Protein AF-A0A2T1E7F2-F1 (afdb_monomer_lite)

Structure (mmCIF, N/CA/C/O backbone):
data_AF-A0A2T1E7F2-F1
#
_entry.id   AF-A0A2T1E7F2-F1
#
loop_
_atom_site.group_PDB
_atom_site.id
_atom_site.type_symbol
_atom_site.label_atom_id
_atom_site.label_alt_id
_atom_site.label_comp_id
_atom_site.label_asym_id
_atom_site.label_entity_id
_atom_site.label_seq_id
_atom_site.pdbx_PDB_ins_code
_atom_site.Cartn_x
_atom_site.Cartn_y
_atom_site.Cartn_z
_atom_site.occupancy
_atom_site.B_iso_or_equiv
_atom_site.auth_seq_id
_atom_site.auth_comp_id
_atom_site.auth_asym_id
_atom_site.auth_atom_id
_atom_site.pdbx_PDB_model_num
ATOM 1 N N . MET A 1 1 ? 5.630 -12.533 16.953 1.00 37.56 1 MET A N 1
ATOM 2 C CA . MET A 1 1 ? 6.102 -12.762 15.571 1.00 37.56 1 MET A CA 1
ATOM 3 C C . MET A 1 1 ? 5.577 -11.613 14.720 1.00 37.56 1 MET A C 1
ATOM 5 O O . MET A 1 1 ? 4.365 -11.463 14.656 1.00 37.56 1 MET A O 1
ATOM 9 N N . LYS A 1 2 ? 6.424 -10.723 14.181 1.00 47.25 2 LYS A N 1
ATOM 10 C CA . LYS A 1 2 ? 5.934 -9.679 13.261 1.00 47.25 2 LYS A CA 1
ATOM 11 C C . LYS A 1 2 ? 5.565 -10.389 11.963 1.00 47.25 2 LYS A C 1
ATOM 13 O O . LYS A 1 2 ? 6.459 -10.812 11.239 1.00 47.25 2 LYS A O 1
ATOM 18 N N . SER A 1 3 ? 4.276 -10.591 11.718 1.00 55.56 3 SER A N 1
ATOM 19 C CA . SER A 1 3 ? 3.792 -11.111 10.444 1.00 55.56 3 SER A CA 1
ATOM 20 C C . SER A 1 3 ? 4.105 -10.068 9.374 1.00 55.56 3 SER A C 1
ATOM 22 O O . SER A 1 3 ? 3.401 -9.065 9.259 1.00 55.56 3 SER A O 1
ATOM 24 N N . HIS A 1 4 ? 5.205 -10.253 8.647 1.00 73.44 4 HIS A N 1
ATOM 25 C CA . HIS A 1 4 ? 5.408 -9.525 7.406 1.00 73.44 4 HIS A CA 1
ATOM 26 C C . HIS A 1 4 ? 4.428 -10.135 6.398 1.00 73.44 4 HIS A C 1
ATOM 28 O O . HIS A 1 4 ? 4.500 -11.337 6.159 1.00 73.44 4 HIS A O 1
ATOM 34 N N . PRO A 1 5 ? 3.470 -9.365 5.863 1.00 88.00 5 PRO A N 1
ATOM 35 C CA . PRO A 1 5 ? 2.426 -9.926 5.009 1.00 88.00 5 PRO A CA 1
ATOM 36 C C . PRO A 1 5 ? 2.966 -10.406 3.659 1.00 88.00 5 PRO A C 1
ATOM 38 O O . PRO A 1 5 ? 2.308 -11.207 3.011 1.00 88.00 5 PRO A O 1
ATOM 41 N N . PHE A 1 6 ? 4.156 -9.950 3.260 1.00 92.94 6 PHE A N 1
ATOM 42 C CA . PHE A 1 6 ? 4.855 -10.384 2.053 1.00 92.94 6 PHE A CA 1
ATOM 43 C C . PHE A 1 6 ? 5.882 -11.465 2.377 1.00 92.94 6 PHE A C 1
ATOM 45 O O . PHE A 1 6 ? 6.598 -11.359 3.374 1.00 92.94 6 PHE A O 1
ATOM 52 N N . GLU A 1 7 ? 5.993 -12.453 1.491 1.00 90.38 7 GLU A N 1
ATOM 53 C CA . GLU A 1 7 ? 7.031 -13.485 1.563 1.00 90.38 7 GLU A CA 1
ATOM 54 C C . GLU A 1 7 ? 8.430 -12.923 1.274 1.00 90.38 7 GLU A C 1
ATOM 56 O O . GLU A 1 7 ? 9.404 -13.337 1.898 1.00 90.38 7 GLU A O 1
ATOM 61 N N . ASP A 1 8 ? 8.536 -11.970 0.339 1.00 93.62 8 ASP A N 1
ATOM 62 C CA . ASP A 1 8 ? 9.779 -11.269 0.024 1.00 93.62 8 ASP A CA 1
ATOM 63 C C . ASP A 1 8 ? 9.720 -9.829 0.554 1.00 93.62 8 ASP A C 1
ATOM 65 O O . ASP A 1 8 ? 8.812 -9.053 0.249 1.00 93.62 8 ASP A O 1
ATOM 69 N N . PHE A 1 9 ? 10.719 -9.431 1.343 1.00 92.75 9 PHE A N 1
ATOM 70 C CA . PHE A 1 9 ? 10.789 -8.078 1.900 1.00 92.75 9 PHE A CA 1
ATOM 71 C C . PHE A 1 9 ? 10.885 -6.992 0.813 1.00 92.75 9 PHE A C 1
ATOM 73 O O . PHE A 1 9 ? 10.484 -5.845 1.044 1.00 92.75 9 PHE A O 1
ATOM 80 N N . ARG A 1 10 ? 11.411 -7.338 -0.372 1.00 94.94 10 ARG A N 1
ATOM 81 C CA . ARG A 1 10 ? 11.527 -6.433 -1.522 1.00 94.94 10 ARG A CA 1
ATOM 82 C C . ARG A 1 10 ? 10.159 -6.029 -2.060 1.00 94.94 10 ARG A C 1
ATOM 84 O O . ARG A 1 10 ? 10.023 -4.891 -2.504 1.00 94.94 10 ARG A O 1
ATOM 91 N N . ASP A 1 11 ? 9.147 -6.888 -1.941 1.00 95.50 11 ASP A N 1
ATOM 92 C CA . ASP A 1 11 ? 7.772 -6.562 -2.336 1.00 95.50 11 ASP A CA 1
ATOM 93 C C . ASP A 1 11 ? 7.200 -5.454 -1.444 1.00 95.50 11 ASP A C 1
ATOM 95 O O . ASP A 1 11 ? 6.608 -4.495 -1.936 1.00 95.50 11 ASP A O 1
ATOM 99 N N . GLY A 1 12 ? 7.481 -5.497 -0.138 1.00 95.25 12 GLY A N 1
ATOM 100 C CA . GLY A 1 12 ? 7.103 -4.424 0.786 1.00 95.25 12 GLY A CA 1
ATOM 101 C C . GLY A 1 12 ? 7.802 -3.091 0.484 1.00 95.25 12 GLY A C 1
ATOM 102 O O . GLY A 1 12 ? 7.181 -2.029 0.562 1.00 95.25 12 GLY A O 1
ATOM 103 N N . GLN A 1 13 ? 9.083 -3.125 0.101 1.00 96.19 13 GLN A N 1
ATOM 104 C CA . GLN A 1 13 ? 9.808 -1.919 -0.321 1.00 96.19 13 GLN A CA 1
ATOM 105 C C . GLN A 1 13 ? 9.250 -1.354 -1.628 1.00 96.19 13 GLN A C 1
ATOM 107 O O . GLN A 1 13 ? 9.046 -0.143 -1.748 1.00 96.19 13 GLN A O 1
ATOM 112 N N . ARG A 1 14 ? 8.961 -2.231 -2.595 1.00 97.31 14 ARG A N 1
ATOM 113 C CA . ARG A 1 14 ? 8.361 -1.840 -3.867 1.00 97.31 14 ARG A CA 1
ATOM 114 C C . ARG A 1 14 ? 6.975 -1.238 -3.658 1.00 97.31 14 ARG A C 1
ATOM 116 O O . ARG A 1 14 ? 6.739 -0.162 -4.196 1.00 97.31 14 ARG A O 1
ATOM 123 N N . LEU A 1 15 ? 6.121 -1.836 -2.822 1.00 97.44 15 LEU A N 1
ATOM 124 C CA . LEU A 1 15 ? 4.812 -1.278 -2.473 1.00 97.44 15 LEU A CA 1
ATOM 125 C C . LEU A 1 15 ? 4.934 0.157 -1.953 1.00 97.44 15 LEU A C 1
ATOM 127 O O . LEU A 1 15 ? 4.245 1.047 -2.444 1.00 97.44 15 LEU A O 1
ATOM 131 N N . ARG A 1 16 ? 5.826 0.400 -0.982 1.00 96.88 16 ARG A N 1
ATOM 132 C CA . ARG A 1 16 ? 6.026 1.742 -0.411 1.00 96.88 16 ARG A CA 1
ATOM 133 C C . ARG A 1 16 ? 6.450 2.754 -1.471 1.00 96.88 16 ARG A C 1
ATOM 135 O O . ARG A 1 16 ? 5.922 3.861 -1.481 1.00 96.88 16 ARG A O 1
ATOM 142 N N . LYS A 1 17 ? 7.369 2.372 -2.363 1.00 97.81 17 LYS A N 1
ATOM 143 C CA . LYS A 1 17 ? 7.821 3.241 -3.456 1.00 97.81 17 LYS A CA 1
ATOM 144 C C . LYS A 1 17 ? 6.699 3.529 -4.454 1.00 97.81 17 LYS A C 1
ATOM 146 O O . LYS A 1 17 ? 6.494 4.683 -4.805 1.00 97.81 17 LYS A O 1
ATOM 151 N N . THR A 1 18 ? 5.951 2.504 -4.863 1.00 97.44 18 THR A N 1
ATOM 152 C CA . THR A 1 18 ? 4.799 2.651 -5.763 1.00 97.44 18 THR A CA 1
ATOM 153 C C . THR A 1 18 ? 3.745 3.581 -5.161 1.00 97.44 18 THR A C 1
ATOM 155 O O . THR A 1 18 ? 3.299 4.502 -5.835 1.00 97.44 18 THR A O 1
ATOM 158 N N . VAL A 1 19 ? 3.380 3.396 -3.886 1.00 97.00 19 VAL A N 1
ATOM 159 C CA . VAL A 1 19 ? 2.399 4.260 -3.206 1.00 97.00 19 VAL A CA 1
ATOM 160 C C . VAL A 1 19 ? 2.898 5.699 -3.093 1.00 97.00 19 VAL A C 1
ATOM 162 O O . VAL A 1 19 ? 2.113 6.607 -3.331 1.00 97.00 19 VAL A O 1
ATOM 165 N N . ALA A 1 20 ? 4.177 5.920 -2.771 1.00 97.69 20 ALA A N 1
ATOM 166 C CA . ALA A 1 20 ? 4.742 7.269 -2.698 1.00 97.69 20 ALA A CA 1
ATOM 167 C C . ALA A 1 20 ? 4.654 7.997 -4.050 1.00 97.69 20 ALA A C 1
ATOM 169 O O . ALA A 1 20 ? 4.090 9.084 -4.109 1.00 97.69 20 ALA A O 1
ATOM 170 N N . ILE A 1 21 ? 5.100 7.352 -5.136 1.00 97.88 21 ILE A N 1
ATOM 171 C CA . ILE A 1 21 ? 5.044 7.914 -6.497 1.00 97.88 21 ILE A CA 1
ATOM 172 C C . ILE A 1 21 ? 3.603 8.275 -6.885 1.00 97.88 21 ILE A C 1
ATOM 174 O O . ILE A 1 21 ? 3.339 9.372 -7.364 1.00 97.88 21 ILE A O 1
ATOM 178 N N . LEU A 1 22 ? 2.648 7.365 -6.672 1.00 97.44 22 LEU A N 1
ATOM 179 C CA . LEU A 1 22 ? 1.256 7.601 -7.068 1.00 97.44 22 LEU A CA 1
ATOM 180 C C . LEU A 1 22 ? 0.547 8.630 -6.172 1.00 97.44 22 LEU A C 1
ATOM 182 O O . LEU A 1 22 ? -0.363 9.311 -6.635 1.00 97.44 22 LEU A O 1
ATOM 186 N N . ALA A 1 23 ? 0.952 8.757 -4.906 1.00 97.62 23 ALA A N 1
ATOM 187 C CA . ALA A 1 23 ? 0.413 9.763 -3.993 1.00 97.62 23 ALA A CA 1
ATOM 188 C C . ALA A 1 23 ? 0.936 11.178 -4.292 1.00 97.62 23 ALA A C 1
ATOM 190 O O . ALA A 1 23 ? 0.208 12.142 -4.070 1.00 97.62 23 ALA A O 1
ATOM 191 N N . GLU A 1 24 ? 2.167 11.306 -4.797 1.00 98.00 24 GLU A N 1
ATOM 192 C CA . GLU A 1 24 ? 2.739 12.582 -5.258 1.00 98.00 24 GLU A CA 1
ATOM 193 C C . GLU A 1 24 ? 2.076 13.084 -6.555 1.00 98.00 24 GLU A C 1
ATOM 195 O O . GLU A 1 24 ? 2.006 14.291 -6.779 1.00 98.00 24 GLU A O 1
ATOM 200 N N . HIS A 1 25 ? 1.526 12.170 -7.364 1.00 97.06 25 HIS A N 1
ATOM 201 C CA . HIS A 1 25 ? 0.917 12.443 -8.672 1.00 97.06 25 HIS A CA 1
ATOM 202 C C . HIS A 1 25 ? -0.541 11.940 -8.766 1.00 97.06 25 HIS A C 1
ATOM 204 O O . HIS A 1 25 ? -0.856 11.064 -9.583 1.00 97.06 25 HIS A O 1
ATOM 210 N N . PRO A 1 26 ? -1.466 12.447 -7.929 1.00 97.06 26 PRO A N 1
ATOM 211 C CA . PRO A 1 26 ? -2.833 11.942 -7.881 1.00 97.06 26 PRO A CA 1
ATOM 212 C C . PRO A 1 26 ? -3.574 12.177 -9.205 1.00 97.06 26 PRO A C 1
ATOM 214 O O . PRO A 1 26 ? -3.585 13.278 -9.748 1.00 97.06 26 PRO A O 1
ATOM 217 N N . GLY A 1 27 ? -4.238 11.136 -9.714 1.00 96.00 27 GLY A N 1
ATOM 218 C CA . GLY A 1 27 ? -5.023 11.192 -10.955 1.00 96.00 27 GLY A CA 1
ATOM 219 C C . GLY A 1 27 ? -4.204 11.054 -12.244 1.00 96.00 27 GLY A C 1
ATOM 220 O O . GLY A 1 27 ? -4.786 10.865 -13.314 1.00 96.00 27 GLY A O 1
ATOM 221 N N . GLU A 1 28 ? -2.873 11.085 -12.163 1.00 97.44 28 GLU A N 1
ATOM 222 C CA . GLU A 1 28 ? -2.013 10.790 -13.304 1.00 97.44 28 GLU A CA 1
ATOM 223 C C . GLU A 1 28 ? -1.970 9.288 -13.610 1.00 97.44 28 GLU A C 1
ATOM 225 O O . GLU A 1 28 ? -2.116 8.424 -12.740 1.00 97.44 28 GLU A O 1
ATOM 230 N N . ARG A 1 29 ? -1.721 8.950 -14.878 1.00 96.62 29 ARG A N 1
ATOM 231 C CA . ARG A 1 29 ? -1.455 7.561 -15.269 1.00 96.62 29 ARG A CA 1
ATOM 232 C C . ARG A 1 29 ? -0.029 7.183 -14.875 1.00 96.62 29 ARG A C 1
ATOM 234 O O . ARG A 1 29 ? 0.874 8.010 -14.925 1.00 96.62 29 ARG A O 1
ATOM 241 N N . VAL A 1 30 ? 0.217 5.899 -14.621 1.00 96.38 30 VAL A N 1
ATOM 242 C CA . VAL A 1 30 ? 1.546 5.381 -14.225 1.00 96.38 30 VAL A CA 1
ATOM 243 C C . VAL A 1 30 ? 2.694 5.833 -15.135 1.00 96.38 30 VAL A C 1
ATOM 245 O O . VAL A 1 30 ? 3.723 6.248 -14.604 1.00 96.38 30 VAL A O 1
ATOM 248 N N . PRO A 1 31 ? 2.568 5.835 -16.480 1.00 95.88 31 PRO A N 1
ATOM 249 C CA . PRO A 1 31 ? 3.645 6.331 -17.335 1.00 95.88 31 PRO A CA 1
ATOM 250 C C . PRO A 1 31 ? 3.984 7.812 -17.120 1.00 95.88 31 PRO A C 1
ATOM 252 O O . PRO A 1 31 ? 5.125 8.187 -17.359 1.00 95.88 31 PRO A O 1
ATOM 255 N N . GLN A 1 32 ? 3.021 8.628 -16.684 1.00 96.88 32 GLN A N 1
ATOM 256 C CA . GLN A 1 32 ? 3.209 10.053 -16.392 1.00 96.88 32 GLN A CA 1
ATOM 257 C C . GLN A 1 32 ? 3.838 10.229 -15.002 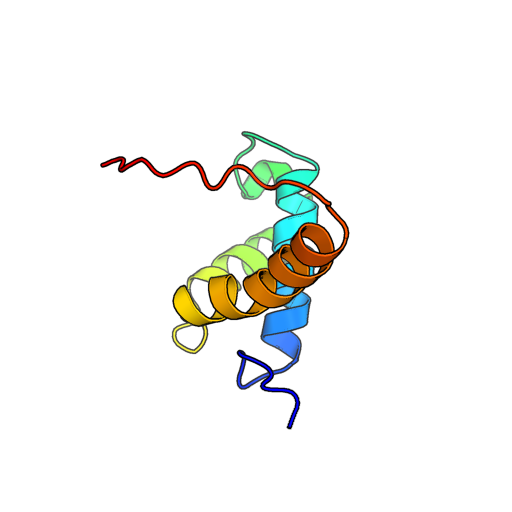1.00 96.88 32 GLN A C 1
ATOM 259 O O . GLN A 1 32 ? 4.919 10.802 -14.900 1.00 96.88 32 GLN A O 1
ATOM 264 N N . ALA A 1 33 ? 3.261 9.589 -13.979 1.00 97.44 33 ALA A N 1
ATOM 265 C CA . ALA A 1 33 ? 3.727 9.683 -12.593 1.00 97.44 33 ALA A CA 1
ATOM 266 C C . ALA A 1 33 ? 5.133 9.092 -12.360 1.00 97.44 33 ALA A C 1
ATOM 268 O O . ALA A 1 33 ? 5.879 9.534 -11.496 1.00 97.44 33 ALA A O 1
ATOM 269 N N . SER A 1 34 ? 5.512 8.050 -13.108 1.00 96.31 34 SER A N 1
ATOM 270 C CA . SER A 1 34 ? 6.731 7.271 -12.829 1.00 96.31 34 SER A CA 1
ATOM 271 C C . SER A 1 34 ? 8.060 7.997 -13.083 1.00 96.31 34 SER A C 1
ATOM 273 O O . SER A 1 34 ? 9.098 7.530 -12.610 1.00 96.31 34 SER A O 1
ATOM 275 N N . GLY A 1 35 ? 8.070 9.074 -13.877 1.00 93.12 35 GLY A N 1
ATOM 276 C CA . GLY A 1 35 ? 9.266 9.871 -14.193 1.00 93.12 35 GLY A CA 1
ATOM 277 C C . GLY A 1 35 ? 10.379 9.158 -14.985 1.00 93.12 35 GLY A C 1
ATOM 278 O O . GLY A 1 35 ? 11.299 9.808 -15.475 1.00 93.12 35 GLY A O 1
ATOM 279 N N . SER A 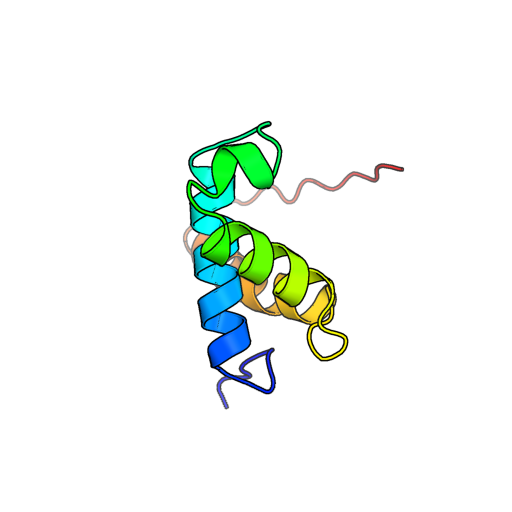1 36 ? 10.330 7.830 -15.142 1.00 96.50 36 SER A N 1
ATOM 280 C CA . SER A 1 36 ? 11.302 7.047 -15.911 1.00 96.50 36 SER A CA 1
ATOM 281 C C . SER A 1 36 ? 10.726 5.711 -16.387 1.00 96.50 36 SER A C 1
ATOM 283 O O . SER A 1 36 ? 9.850 5.118 -15.753 1.00 96.50 36 SER A O 1
ATOM 285 N N . ALA A 1 37 ? 11.280 5.176 -17.480 1.00 96.56 37 ALA A N 1
ATOM 286 C CA . ALA A 1 37 ? 10.872 3.876 -18.018 1.00 96.56 37 ALA A CA 1
ATOM 287 C C . ALA A 1 37 ? 11.119 2.712 -17.037 1.00 96.56 37 ALA A C 1
ATOM 289 O O . ALA A 1 37 ? 10.312 1.787 -16.961 1.00 96.56 37 ALA A O 1
ATOM 290 N N . SER A 1 38 ? 12.209 2.773 -16.264 1.00 97.25 38 SER A N 1
ATOM 291 C CA . SER A 1 38 ? 12.555 1.746 -15.271 1.00 97.25 38 SER A CA 1
ATOM 292 C C . SER A 1 38 ? 11.547 1.698 -14.120 1.00 97.25 38 SER A C 1
ATOM 294 O O . SER A 1 38 ? 11.105 0.617 -13.717 1.00 97.25 38 SER A O 1
ATOM 296 N N . GLU A 1 39 ? 11.127 2.861 -13.610 1.00 97.81 39 GLU A N 1
ATOM 297 C CA . GLU A 1 39 ? 10.120 2.916 -12.547 1.00 97.81 39 GLU A CA 1
ATOM 298 C C . GLU A 1 39 ? 8.748 2.491 -13.046 1.00 97.81 39 GLU A C 1
ATOM 300 O O . GLU A 1 39 ? 8.110 1.671 -12.388 1.00 97.81 39 GLU A O 1
ATOM 305 N N . ARG A 1 40 ? 8.340 2.935 -14.242 1.00 97.94 40 ARG A N 1
ATOM 306 C CA . ARG A 1 40 ? 7.118 2.444 -14.888 1.00 97.94 40 ARG A CA 1
ATOM 307 C C . ARG A 1 40 ? 7.102 0.918 -14.946 1.00 97.94 40 ARG A C 1
ATOM 309 O O . ARG A 1 40 ? 6.179 0.294 -14.435 1.00 97.94 40 ARG A O 1
ATOM 316 N N . GLN A 1 41 ? 8.146 0.319 -15.521 1.00 98.06 41 GLN A N 1
ATOM 317 C CA . GLN A 1 41 ? 8.235 -1.134 -15.661 1.00 98.06 41 GLN A CA 1
ATOM 318 C C . GLN A 1 41 ? 8.229 -1.840 -14.302 1.00 98.06 41 GLN A C 1
ATOM 320 O O . GLN A 1 41 ? 7.691 -2.937 -14.171 1.00 98.06 41 GLN A O 1
ATOM 325 N N . SER A 1 42 ? 8.834 -1.231 -13.286 1.00 97.81 42 SER A N 1
ATOM 326 C CA . SER A 1 42 ? 8.845 -1.788 -11.938 1.00 97.81 42 SER A CA 1
ATOM 327 C C . SER A 1 42 ? 7.465 -1.765 -11.276 1.00 97.81 42 SER A C 1
ATOM 329 O O . SER A 1 42 ? 7.136 -2.711 -10.564 1.00 97.81 42 SER A O 1
ATOM 331 N N . ILE A 1 43 ? 6.669 -0.714 -11.503 1.00 97.81 43 ILE A N 1
ATOM 332 C CA . ILE A 1 43 ? 5.278 -0.627 -11.036 1.00 97.81 43 ILE A CA 1
ATOM 333 C C . ILE A 1 43 ? 4.422 -1.667 -11.767 1.00 97.81 43 ILE A C 1
ATOM 335 O O . ILE A 1 43 ? 3.757 -2.466 -11.110 1.00 97.81 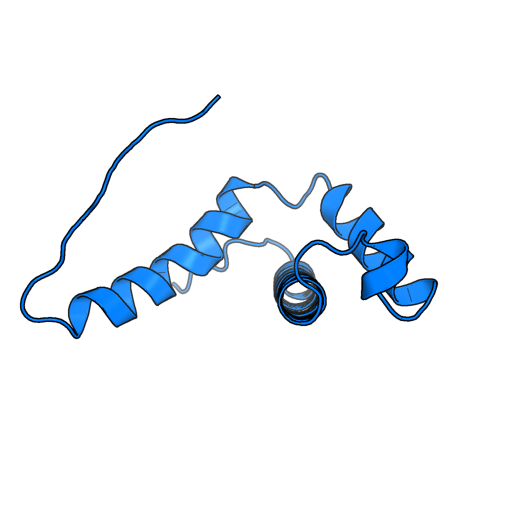43 ILE A O 1
ATOM 339 N N . ASP A 1 44 ? 4.524 -1.730 -13.098 1.00 97.38 44 ASP A N 1
ATOM 340 C CA . ASP A 1 44 ? 3.786 -2.700 -13.918 1.00 97.38 44 ASP A CA 1
ATOM 341 C C . ASP A 1 44 ? 4.101 -4.148 -13.485 1.00 97.38 44 ASP A C 1
ATOM 343 O O . ASP A 1 44 ? 3.197 -4.954 -13.269 1.00 97.38 44 ASP A O 1
ATOM 347 N N . ARG A 1 45 ? 5.384 -4.479 -13.268 1.00 97.38 45 ARG A N 1
ATOM 348 C CA . ARG A 1 45 ? 5.810 -5.802 -12.771 1.00 97.38 45 ARG A CA 1
ATOM 349 C C . ARG A 1 45 ? 5.318 -6.102 -11.362 1.00 97.38 45 ARG A C 1
ATOM 351 O O . ARG A 1 45 ? 5.039 -7.257 -11.070 1.00 97.38 45 ARG A O 1
ATOM 358 N N . PHE A 1 46 ? 5.259 -5.100 -10.486 1.00 97.31 46 PHE A N 1
ATOM 359 C CA . PHE A 1 46 ? 4.767 -5.292 -9.125 1.00 97.31 46 PHE A CA 1
ATOM 360 C C . PHE A 1 46 ? 3.284 -5.664 -9.121 1.00 97.31 46 PHE A C 1
ATOM 362 O O . PHE A 1 46 ? 2.899 -6.589 -8.417 1.00 97.31 46 PHE A O 1
ATOM 369 N N . TRP A 1 47 ? 2.467 -4.997 -9.938 1.00 95.94 47 TRP A N 1
ATOM 370 C CA . TRP A 1 47 ? 1.048 -5.337 -10.067 1.00 95.94 47 TRP A CA 1
ATOM 371 C C . TRP A 1 47 ? 0.799 -6.671 -10.760 1.00 95.94 47 TRP A C 1
ATOM 373 O O . TRP A 1 47 ? -0.162 -7.353 -10.426 1.00 95.94 47 TRP A O 1
ATOM 383 N N . ALA A 1 48 ? 1.668 -7.057 -11.691 1.00 97.25 48 ALA A N 1
ATOM 384 C CA . ALA A 1 48 ? 1.604 -8.357 -12.349 1.00 97.25 48 ALA A CA 1
ATOM 385 C C . ALA A 1 48 ? 2.221 -9.504 -11.520 1.00 97.25 48 ALA A C 1
ATOM 387 O O . ALA A 1 48 ? 2.257 -10.640 -11.989 1.00 97.25 48 ALA A O 1
ATOM 388 N N . ASN A 1 49 ? 2.758 -9.236 -10.324 1.00 96.69 49 ASN A N 1
ATOM 389 C CA . ASN A 1 49 ? 3.429 -10.252 -9.519 1.00 96.69 49 ASN A CA 1
ATOM 390 C C . ASN A 1 49 ? 2.410 -11.146 -8.798 1.00 96.69 49 ASN A C 1
ATOM 392 O O . ASN A 1 49 ? 1.848 -10.753 -7.782 1.00 96.69 49 ASN A O 1
ATOM 396 N N . GLU A 1 50 ? 2.251 -12.387 -9.259 1.00 95.75 50 GLU A N 1
ATOM 397 C CA . GLU A 1 50 ? 1.335 -13.378 -8.667 1.00 95.75 50 GLU A CA 1
ATOM 398 C C . GLU A 1 50 ? 1.658 -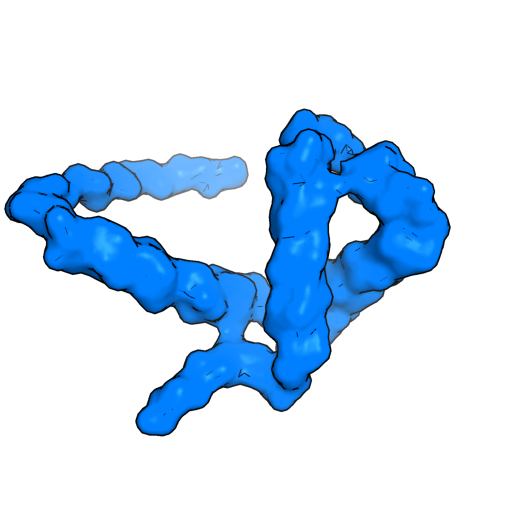13.734 -7.204 1.00 95.75 50 GLU A C 1
ATOM 400 O O . GLU A 1 50 ? 0.799 -14.223 -6.473 1.00 95.75 50 GLU A O 1
ATOM 405 N N . ARG A 1 51 ? 2.883 -13.466 -6.734 1.00 95.00 51 ARG A N 1
ATOM 406 C CA . ARG A 1 51 ? 3.258 -13.654 -5.320 1.00 95.00 51 ARG A CA 1
ATOM 407 C C . ARG A 1 51 ? 2.686 -12.568 -4.404 1.00 95.00 51 ARG A C 1
ATOM 409 O O . ARG A 1 51 ? 2.721 -12.735 -3.188 1.00 95.00 51 ARG A O 1
ATOM 416 N N . VAL A 1 52 ? 2.217 -11.455 -4.972 1.00 95.44 52 VAL A N 1
ATOM 417 C CA . VAL A 1 52 ? 1.675 -10.306 -4.247 1.00 95.44 52 VAL A CA 1
ATOM 418 C C . VAL A 1 52 ? 0.165 -10.266 -4.431 1.00 95.44 52 VAL A C 1
ATOM 420 O O . VAL A 1 52 ? -0.354 -9.889 -5.476 1.00 95.44 52 VAL A O 1
ATOM 423 N N . GLN A 1 53 ? -0.544 -10.625 -3.372 1.00 95.19 53 GLN A N 1
ATOM 424 C CA . GLN A 1 53 ? -1.996 -10.636 -3.317 1.00 95.19 53 GLN A CA 1
ATOM 425 C C . GLN A 1 53 ? -2.537 -9.318 -2.733 1.00 95.19 53 GLN A C 1
ATOM 427 O O . GLN A 1 53 ? -1.926 -8.750 -1.812 1.00 95.19 53 GLN A O 1
ATOM 432 N N . PRO A 1 54 ? -3.694 -8.816 -3.205 1.00 94.50 54 PRO A N 1
ATOM 433 C CA . PRO A 1 54 ? -4.314 -7.595 -2.681 1.00 94.50 54 PRO A CA 1
ATOM 434 C C . PRO A 1 54 ? -4.515 -7.608 -1.157 1.00 94.50 54 PRO A C 1
ATOM 436 O O . PRO A 1 54 ? -4.316 -6.597 -0.477 1.00 94.50 54 PRO A O 1
ATOM 439 N N . GLU A 1 55 ? -4.837 -8.766 -0.581 1.00 94.75 55 GLU A N 1
ATOM 440 C CA . GLU A 1 55 ? -5.047 -8.943 0.855 1.00 94.75 55 GLU A CA 1
ATOM 441 C C . GLU A 1 55 ? -3.769 -8.668 1.653 1.00 94.75 55 GLU A C 1
ATOM 443 O O . GLU A 1 55 ? -3.848 -8.115 2.753 1.00 94.75 55 GLU A O 1
ATOM 448 N N . GLN A 1 56 ? -2.595 -8.998 1.099 1.00 95.00 56 GLN A N 1
ATOM 449 C CA . GLN A 1 56 ? -1.294 -8.728 1.719 1.00 95.00 56 GLN A CA 1
ATOM 450 C C . GLN A 1 56 ? -0.998 -7.224 1.738 1.00 95.00 56 GLN A C 1
ATOM 452 O O . GLN A 1 56 ? -0.506 -6.705 2.745 1.00 95.00 56 GLN A O 1
ATOM 457 N N . ILE A 1 57 ? -1.365 -6.503 0.671 1.00 95.19 57 ILE A N 1
ATOM 458 C CA . ILE A 1 57 ? -1.259 -5.038 0.604 1.00 95.19 57 ILE A CA 1
ATOM 459 C C . ILE A 1 57 ? -2.113 -4.408 1.707 1.00 95.19 57 ILE A C 1
ATOM 461 O O . ILE A 1 57 ? -1.595 -3.639 2.522 1.00 95.19 57 ILE A O 1
ATOM 465 N N . LEU A 1 58 ? -3.390 -4.788 1.808 1.00 94.94 58 LEU A N 1
ATOM 466 C CA . LEU A 1 58 ? -4.290 -4.276 2.847 1.00 94.94 58 LEU A CA 1
ATOM 467 C C . LEU A 1 58 ? -3.812 -4.652 4.258 1.00 94.94 58 LEU A C 1
ATOM 469 O O . LEU A 1 58 ? -3.772 -3.800 5.150 1.00 94.94 58 LEU A O 1
ATOM 473 N N . ALA A 1 59 ? -3.403 -5.906 4.469 1.00 93.94 59 ALA A N 1
ATOM 474 C CA . ALA A 1 59 ? -2.876 -6.381 5.746 1.00 93.94 59 ALA A CA 1
ATOM 475 C C . ALA A 1 59 ? -1.614 -5.621 6.176 1.00 93.94 59 ALA A C 1
ATOM 477 O O . ALA A 1 59 ? -1.430 -5.391 7.369 1.00 93.94 59 ALA A O 1
ATOM 478 N N . SER A 1 60 ? -0.784 -5.173 5.228 1.00 93.81 60 SER A N 1
ATOM 479 C CA . SER A 1 60 ? 0.396 -4.350 5.521 1.00 93.81 60 SER A CA 1
ATOM 480 C C . SER A 1 60 ? 0.048 -2.955 6.048 1.00 93.81 60 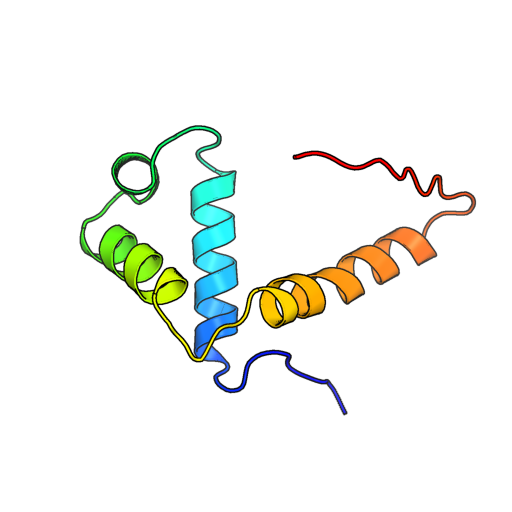SER A C 1
ATOM 482 O O . SER A 1 60 ? 0.801 -2.397 6.844 1.00 93.81 60 SER A O 1
ATOM 484 N N . HIS A 1 61 ? -1.107 -2.407 5.655 1.00 93.94 61 HIS A N 1
ATOM 485 C CA . HIS A 1 61 ? -1.526 -1.055 6.022 1.00 93.94 61 HIS A CA 1
ATOM 486 C C . HIS A 1 61 ? -2.377 -1.004 7.301 1.00 93.94 61 HIS A C 1
ATOM 488 O O . HIS A 1 61 ? -2.258 -0.062 8.090 1.00 93.94 61 HIS A O 1
ATOM 494 N N . ARG A 1 62 ? -3.220 -2.023 7.535 1.00 94.0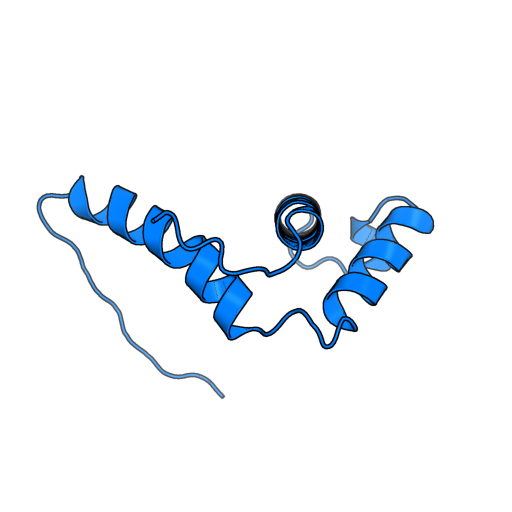6 62 ARG A N 1
ATOM 495 C CA . ARG A 1 62 ? -4.162 -2.085 8.672 1.00 94.06 62 ARG A CA 1
ATOM 496 C C . ARG A 1 62 ? -3.520 -1.786 10.037 1.00 94.06 62 ARG A C 1
ATOM 498 O O . ARG A 1 62 ? -4.100 -0.977 10.760 1.00 94.06 62 ARG A O 1
ATOM 505 N N . PRO A 1 63 ? -2.342 -2.335 10.407 1.00 94.06 63 PRO A N 1
ATOM 506 C CA . PRO A 1 63 ? -1.730 -2.038 11.700 1.00 94.06 63 PRO A CA 1
ATOM 507 C C . PRO A 1 63 ? -1.480 -0.544 11.913 1.00 94.06 63 PRO A C 1
ATOM 509 O O . PRO A 1 63 ? -1.748 -0.034 12.994 1.00 94.06 63 PRO A O 1
ATOM 512 N N . SER A 1 64 ? -1.041 0.184 10.880 1.00 93.62 64 SER A N 1
ATOM 513 C CA . SER A 1 64 ? -0.824 1.631 10.980 1.00 93.62 64 SER A CA 1
ATOM 514 C C . SER A 1 64 ? -2.127 2.409 11.169 1.00 93.62 64 SER A C 1
ATOM 516 O O . SER A 1 64 ? -2.128 3.420 11.868 1.00 93.62 64 SER A O 1
ATOM 518 N N . VAL A 1 65 ? -3.236 1.947 10.580 1.00 95.19 65 VAL A N 1
ATOM 519 C CA . VAL A 1 65 ? -4.571 2.514 10.835 1.00 95.19 65 VAL A CA 1
ATOM 520 C C . VAL A 1 65 ? -4.958 2.287 12.294 1.00 95.19 65 VAL A C 1
ATOM 522 O O . VAL A 1 65 ? -5.278 3.250 12.982 1.00 95.19 65 VAL A O 1
ATOM 525 N N . VAL A 1 66 ? -4.839 1.051 12.789 1.00 95.62 66 VAL A N 1
ATOM 526 C CA . VAL A 1 66 ? -5.150 0.696 14.186 1.00 95.62 66 VAL A CA 1
ATOM 527 C C . VAL A 1 66 ? -4.308 1.512 15.169 1.00 95.62 66 VAL A C 1
ATOM 529 O O . VAL A 1 66 ? -4.841 2.038 16.142 1.00 95.62 66 VAL A O 1
ATOM 532 N N . THR A 1 67 ? -3.012 1.695 14.899 1.00 97.06 67 THR A N 1
ATOM 533 C CA . THR A 1 67 ? -2.142 2.540 15.730 1.00 97.06 67 THR A CA 1
ATOM 534 C C . THR A 1 67 ? -2.655 3.976 15.823 1.00 97.06 67 THR A C 1
ATOM 536 O O . THR A 1 67 ? -2.685 4.522 16.920 1.00 97.06 67 THR A O 1
ATOM 539 N N . ARG A 1 68 ? -3.082 4.585 14.707 1.00 97.19 68 ARG A N 1
ATOM 540 C CA . ARG A 1 68 ? -3.634 5.953 14.705 1.00 97.19 68 ARG A CA 1
ATOM 541 C C . ARG A 1 68 ? -4.992 6.032 15.401 1.00 97.19 68 ARG A C 1
ATOM 543 O O . ARG A 1 68 ? -5.248 6.985 16.127 1.00 97.19 68 ARG A O 1
ATOM 550 N N . VAL A 1 69 ? -5.840 5.026 15.195 1.00 97.00 69 VAL A N 1
ATOM 551 C CA . VAL A 1 69 ? -7.174 4.909 15.805 1.00 97.00 69 VAL A CA 1
ATOM 552 C C . VAL A 1 69 ? -7.079 4.838 17.329 1.00 97.00 69 VAL A C 1
ATOM 554 O O . VAL A 1 69 ? -7.776 5.579 18.012 1.00 97.00 69 VAL A O 1
ATOM 557 N N . ASN A 1 70 ? -6.155 4.036 17.868 1.00 97.06 70 ASN A N 1
ATOM 558 C CA . ASN A 1 70 ? -5.953 3.886 19.315 1.00 97.06 70 ASN A CA 1
ATOM 559 C C . ASN A 1 70 ? -5.475 5.169 20.023 1.00 97.06 70 ASN A C 1
ATOM 561 O O . ASN A 1 70 ? -5.445 5.211 21.249 1.00 97.06 70 ASN A O 1
ATOM 565 N N . GLN A 1 71 ? -5.073 6.199 19.274 1.00 98.06 71 GLN A N 1
ATOM 566 C CA . GLN A 1 71 ? -4.670 7.500 19.817 1.00 98.06 71 GLN A CA 1
ATOM 567 C C . GLN A 1 71 ? -5.848 8.477 19.959 1.00 98.06 71 GLN A C 1
ATOM 569 O O . GLN A 1 71 ? -5.646 9.598 20.418 1.00 98.06 71 GLN A O 1
ATOM 574 N N . GLN A 1 72 ? -7.059 8.083 19.553 1.00 98.12 72 GLN A N 1
ATOM 575 C CA . GLN A 1 72 ? -8.243 8.941 19.559 1.00 98.12 72 GLN A CA 1
ATOM 576 C C . GLN A 1 72 ? -9.245 8.481 20.622 1.00 98.12 72 GLN A C 1
ATOM 578 O O . GLN A 1 72 ? -9.466 7.287 20.802 1.00 98.12 72 GLN A O 1
ATOM 583 N N . ALA A 1 73 ? -9.885 9.433 21.309 1.00 97.81 73 ALA A N 1
ATOM 584 C CA . ALA A 1 73 ? -10.888 9.131 22.336 1.00 97.81 73 ALA A CA 1
ATOM 585 C C . ALA A 1 73 ? -12.224 8.640 21.748 1.00 97.81 73 ALA A C 1
ATOM 587 O O . ALA A 1 73 ? -12.929 7.851 22.369 1.00 97.81 73 ALA A O 1
ATOM 588 N N . VAL A 1 74 ? -12.573 9.114 20.550 1.00 97.81 74 VAL A N 1
ATOM 589 C CA . VAL A 1 74 ? -13.783 8.741 19.809 1.00 97.81 74 VAL A CA 1
ATOM 590 C C . VAL A 1 74 ? -13.399 8.530 18.351 1.00 97.81 74 VAL A C 1
ATOM 592 O O . VAL A 1 74 ? -12.626 9.306 17.790 1.00 97.81 74 VAL A O 1
ATOM 595 N N . VAL A 1 75 ? -13.935 7.476 17.737 1.00 97.50 75 VAL A N 1
ATOM 596 C CA . VAL A 1 75 ? -13.638 7.080 16.356 1.00 97.50 75 VAL A CA 1
ATOM 597 C C . VAL A 1 75 ? -14.955 6.830 15.633 1.00 97.50 75 VAL A C 1
ATOM 599 O O . VAL A 1 75 ? -15.806 6.095 16.128 1.00 97.50 75 VAL A O 1
ATOM 602 N N . LEU A 1 76 ? -15.112 7.418 14.447 1.00 97.44 76 LEU A N 1
ATOM 603 C CA . LEU A 1 76 ? -16.235 7.141 13.554 1.00 97.44 76 LEU A CA 1
ATOM 604 C C . LEU A 1 76 ? -15.799 6.109 12.508 1.00 97.44 76 LEU A C 1
ATOM 606 O O . LEU A 1 76 ? -14.954 6.397 11.662 1.00 97.44 76 LEU A O 1
ATOM 610 N N . ALA A 1 77 ? -16.369 4.906 12.569 1.00 95.81 77 ALA A N 1
ATOM 611 C CA . ALA A 1 77 ? -16.119 3.836 11.605 1.00 95.81 77 ALA A CA 1
ATOM 612 C C . ALA A 1 77 ? -17.179 3.874 10.494 1.00 95.81 77 ALA A C 1
ATOM 614 O O . ALA A 1 77 ? -18.178 3.161 10.548 1.00 95.81 77 ALA A O 1
ATOM 615 N N . ILE A 1 78 ? -16.983 4.756 9.513 1.00 95.94 78 ILE A N 1
ATOM 616 C CA . ILE A 1 78 ? -17.908 4.895 8.383 1.00 95.94 78 ILE A CA 1
ATOM 617 C C . ILE A 1 78 ? -17.769 3.682 7.456 1.00 95.94 78 ILE A C 1
ATOM 619 O O . ILE A 1 78 ? -16.656 3.320 7.072 1.00 95.94 78 ILE A O 1
ATOM 623 N N . GLN A 1 79 ? -18.897 3.073 7.094 1.00 97.06 79 GLN A N 1
ATOM 624 C CA . GLN A 1 79 ? -18.963 1.940 6.178 1.00 97.06 79 GLN A CA 1
ATOM 625 C C . GLN A 1 79 ? -19.988 2.226 5.079 1.00 97.06 79 GLN A C 1
ATOM 627 O O . GLN A 1 79 ? -21.111 2.633 5.365 1.00 97.06 79 GLN A O 1
ATOM 632 N N . ASP A 1 80 ? -19.587 1.970 3.839 1.00 97.75 80 ASP A N 1
ATOM 633 C CA . ASP A 1 80 ? -20.422 2.014 2.640 1.00 97.75 80 ASP A CA 1
ATOM 634 C C . ASP A 1 80 ? -19.888 0.980 1.627 1.00 97.75 80 ASP A C 1
ATOM 636 O O . ASP A 1 80 ? -18.812 0.411 1.838 1.00 97.75 80 ASP A O 1
ATOM 640 N N . THR A 1 81 ? -20.625 0.686 0.556 1.00 96.81 81 THR A N 1
ATOM 641 C CA . THR A 1 81 ? -20.210 -0.262 -0.497 1.00 96.81 81 THR A CA 1
ATOM 642 C C . THR A 1 81 ? -20.337 0.374 -1.881 1.00 96.81 81 THR A C 1
ATOM 644 O O . THR A 1 81 ? -21.378 0.928 -2.212 1.00 96.81 81 THR A O 1
ATOM 647 N N . THR A 1 82 ? -19.294 0.249 -2.708 1.00 96.19 82 THR A N 1
ATOM 648 C CA . THR A 1 82 ? -19.283 0.694 -4.115 1.00 96.19 82 THR A CA 1
ATOM 649 C C . THR A 1 82 ? -19.111 -0.493 -5.062 1.00 96.19 82 THR A C 1
ATOM 651 O O . THR A 1 82 ? -18.498 -1.492 -4.681 1.00 96.19 82 THR A O 1
ATOM 654 N N . ALA A 1 83 ? -19.656 -0.369 -6.277 1.00 86.69 83 ALA A N 1
ATOM 655 C CA . ALA A 1 83 ? -19.387 -1.260 -7.411 1.00 86.69 83 ALA A CA 1
ATOM 656 C C . ALA A 1 83 ? -18.155 -0.800 -8.205 1.00 86.69 83 ALA A C 1
ATOM 658 O O . ALA A 1 83 ? -17.811 0.403 -8.096 1.00 86.69 83 ALA A O 1
#

Foldseek 3Di:
DPPQLAPDVVLVVLLVVLCVLCVVPPPDDLVVSQPDPVSSVSNVVSVVDPSDDPVSSVVNCVVVVVVVVVVDPDDDDDDDDDD

Sequence (83 aa):
MKSHPFEDFRDGQRLRKTVAILAEHPGERVPQASGSASERQSIDRFWANERVQPEQILASHRPSVVTRVNQQAVVLAIQDTTA

InterPro domains:
  IPR012337 Ribonuclease H-like superfamily [SSF53098] (3-82)
  IPR014735 Transposase, Tn5-like, N-terminal [PF14706] (4-52)
  IPR038215 Transposase, Tn5-like, N-terminal domain superfamily [G3DSA:1.10.246.40] (1-52)

Secondary structure (DSSP, 8-state):
----SSSSHHHHHHHHHHHHHHHHSTT--HHHHTSSHHHHHHHHHHHT-TT--HHHHHHHHHHHHHHHHTT-SS---------

Radius of gyration: 15.44 Å; chains: 1; bounding box: 33×26×40 Å

pLDDT: mean 93.96, std 9.78, range [37.56, 98.12]

Organism: NCBI:txid2107698